Protein AF-A0A1B9PNM2-F1 (afdb_monomer_lite)

Secondary structure (DSSP, 8-state):
-TTHHHHHHHHHHT--TTTTS-HHHHHHHHHHHHHHHHHHHT---STTTSSSHHHHHHHHHHHHHHT-S-HHHHHHHHHHHHHHHHHHHHTTTTSSS-----TTSSS---

Foldseek 3Di:
DPCLVLLLVCQVPPNCFQVPHNSVVRSVLLSVLLVVLCVVVVHDDDLQQQQDPVSLVVSLVVCVVVVPDDPVSSVSSSVSSVSVNVSCVVQVVNDVDDDDDPPPPVPPPD

pLDDT: mean 86.68, std 16.55, range [42.06, 98.25]

Sequence (110 aa):
MEYEEEYKLYLKERSNVGSKDVVASSISSYVSYLRAVEEHLDIQINPSSLSSTSHEHGFVRELTKQNVVSNKTIANYRSAMRQYMNMVGEFGLERGENYYLPLYELNASS

Radius of gyration: 14.49 Å; chains: 1; bounding box: 36×31×31 Å

Structure (mmCIF, N/CA/C/O backbone):
data_AF-A0A1B9PNM2-F1
#
_entry.id   AF-A0A1B9PNM2-F1
#
loop_
_atom_site.group_PDB
_atom_site.id
_atom_site.type_symbol
_atom_site.label_atom_id
_atom_site.label_alt_id
_atom_site.label_comp_id
_atom_site.label_asym_id
_atom_site.label_entity_id
_atom_site.label_seq_id
_atom_site.pdbx_PDB_ins_code
_atom_site.Cartn_x
_atom_site.Cartn_y
_atom_site.Cartn_z
_atom_site.occupancy
_atom_site.B_iso_or_equiv
_atom_site.auth_seq_id
_atom_site.auth_comp_id
_atom_site.auth_asym_id
_atom_site.auth_atom_id
_atom_site.pdbx_PDB_model_num
ATOM 1 N N . MET A 1 1 ? 7.328 -3.702 3.644 1.00 89.50 1 MET A N 1
ATOM 2 C CA . MET A 1 1 ? 6.965 -3.358 2.269 1.00 89.50 1 MET A CA 1
ATOM 3 C C . MET A 1 1 ? 8.203 -3.398 1.405 1.00 89.50 1 MET A C 1
ATOM 5 O O . MET A 1 1 ? 9.154 -2.665 1.657 1.00 89.50 1 MET A O 1
ATOM 9 N N . GLU A 1 2 ? 8.198 -4.304 0.439 1.00 90.06 2 GLU A N 1
ATOM 10 C CA . GLU A 1 2 ? 9.215 -4.406 -0.606 1.00 90.06 2 GLU A CA 1
ATOM 11 C C . GLU A 1 2 ? 9.004 -3.303 -1.656 1.00 90.06 2 GLU A C 1
ATOM 13 O O . GLU A 1 2 ? 7.855 -2.950 -1.938 1.00 90.06 2 GLU A O 1
ATOM 18 N N . TYR A 1 3 ? 10.091 -2.767 -2.221 1.00 92.06 3 TYR A N 1
ATOM 19 C CA . TYR A 1 3 ? 10.088 -1.638 -3.168 1.00 92.06 3 TYR A CA 1
ATOM 20 C C . TYR A 1 3 ? 9.551 -0.309 -2.602 1.00 92.06 3 TYR A C 1
ATOM 22 O O . TYR A 1 3 ? 8.831 0.431 -3.271 1.00 92.06 3 TYR A O 1
ATOM 30 N N . GLU A 1 4 ? 9.850 0.005 -1.334 1.00 94.44 4 GLU A N 1
ATOM 31 C CA . GLU A 1 4 ? 9.362 1.245 -0.712 1.00 94.44 4 GLU A CA 1
ATOM 32 C C . GLU A 1 4 ? 9.903 2.518 -1.374 1.00 94.44 4 GLU A C 1
ATOM 34 O O . GLU A 1 4 ? 9.146 3.473 -1.555 1.00 94.44 4 GLU A O 1
ATOM 39 N N . GLU A 1 5 ? 11.183 2.551 -1.738 1.00 93.62 5 GLU A N 1
ATOM 40 C CA . GLU A 1 5 ? 11.791 3.744 -2.335 1.00 93.62 5 GLU A CA 1
ATOM 41 C C . GLU A 1 5 ? 11.307 3.962 -3.772 1.00 93.62 5 GLU A C 1
ATOM 43 O O . GLU A 1 5 ? 10.955 5.080 -4.150 1.00 93.62 5 GLU A O 1
ATOM 48 N N . GLU A 1 6 ? 11.175 2.887 -4.545 1.00 93.12 6 GLU A N 1
ATOM 49 C CA . GLU A 1 6 ? 10.572 2.894 -5.874 1.00 93.12 6 GLU A CA 1
ATOM 50 C C . GLU A 1 6 ? 9.116 3.352 -5.808 1.00 93.12 6 GLU A C 1
ATOM 52 O O . GLU A 1 6 ? 8.681 4.145 -6.640 1.00 93.12 6 GLU A O 1
ATOM 57 N N . TYR A 1 7 ? 8.378 2.929 -4.780 1.00 95.25 7 TYR A N 1
ATOM 58 C CA . TYR A 1 7 ? 7.005 3.364 -4.571 1.00 95.25 7 TYR A CA 1
ATOM 59 C C . TYR A 1 7 ? 6.909 4.850 -4.213 1.00 95.25 7 TYR A C 1
ATOM 61 O O . TYR A 1 7 ? 6.080 5.567 -4.775 1.00 95.25 7 TYR A O 1
ATOM 69 N N . LYS A 1 8 ? 7.778 5.354 -3.328 1.00 94.12 8 LYS A N 1
ATOM 70 C CA . LYS A 1 8 ? 7.856 6.795 -3.019 1.00 94.12 8 LYS A CA 1
ATOM 71 C C . LYS A 1 8 ? 8.150 7.609 -4.272 1.00 94.12 8 LYS A C 1
ATOM 73 O O . LYS A 1 8 ? 7.512 8.639 -4.502 1.00 94.12 8 LYS A O 1
ATOM 78 N N . LEU A 1 9 ? 9.093 7.141 -5.081 1.00 91.94 9 LEU A N 1
ATOM 79 C CA . LEU A 1 9 ? 9.457 7.795 -6.324 1.00 91.94 9 LEU A CA 1
ATOM 80 C C . LEU A 1 9 ? 8.312 7.753 -7.342 1.00 91.94 9 LEU A C 1
ATOM 82 O O . LEU A 1 9 ? 7.980 8.776 -7.933 1.00 91.94 9 LEU A O 1
ATOM 86 N N . TYR A 1 10 ? 7.662 6.603 -7.500 1.00 93.75 10 TYR A N 1
ATOM 87 C CA . TYR A 1 10 ? 6.488 6.447 -8.350 1.00 93.75 10 TYR A CA 1
ATOM 88 C C . TYR A 1 10 ? 5.381 7.433 -7.965 1.00 93.75 10 TYR A C 1
ATOM 90 O O . TYR A 1 10 ? 4.837 8.140 -8.816 1.00 93.75 10 TYR A O 1
ATOM 98 N N . LEU A 1 11 ? 5.085 7.544 -6.667 1.00 93.19 11 LEU A N 1
ATOM 99 C CA . LEU A 1 11 ? 4.088 8.489 -6.177 1.00 93.19 11 LEU A CA 1
ATOM 100 C C . LEU A 1 11 ? 4.453 9.940 -6.505 1.00 93.19 11 LEU A C 1
ATOM 102 O O . LEU A 1 11 ? 3.564 10.718 -6.845 1.00 93.19 11 LEU A O 1
ATOM 106 N N . LYS A 1 12 ? 5.740 10.289 -6.419 1.00 90.31 12 LYS A N 1
ATOM 107 C CA . LYS A 1 12 ? 6.252 11.635 -6.691 1.00 90.31 12 LYS A CA 1
ATOM 108 C C . LYS A 1 12 ? 6.209 12.007 -8.174 1.00 90.31 12 LYS A C 1
ATOM 110 O O . LYS A 1 12 ? 5.845 13.133 -8.492 1.00 90.31 12 LYS A O 1
ATOM 115 N N . GLU A 1 13 ? 6.601 11.087 -9.051 1.00 87.00 13 GLU A N 1
ATOM 116 C CA . GLU A 1 13 ? 6.885 11.392 -10.462 1.00 87.00 13 GLU A CA 1
ATOM 117 C C . GLU A 1 13 ? 5.766 10.964 -11.424 1.00 87.00 13 GLU A C 1
ATOM 119 O O . GLU A 1 13 ? 5.645 11.507 -12.520 1.00 87.00 13 GLU A O 1
ATOM 124 N N . ARG A 1 14 ? 4.962 9.960 -11.052 1.00 81.81 14 ARG A N 1
ATOM 125 C CA . ARG A 1 14 ? 4.019 9.290 -11.969 1.00 81.81 14 ARG A CA 1
ATOM 126 C C . ARG A 1 14 ? 2.574 9.316 -11.486 1.00 81.81 14 ARG A C 1
ATOM 128 O O . ARG A 1 14 ? 1.655 9.209 -12.295 1.00 81.81 14 ARG A O 1
ATOM 135 N N . SER A 1 15 ? 2.347 9.469 -10.183 1.00 79.12 15 SER A N 1
ATOM 136 C CA . SER A 1 15 ? 0.997 9.501 -9.623 1.00 79.12 15 SER A CA 1
ATOM 137 C C . SER A 1 15 ? 0.447 10.926 -9.498 1.00 79.12 15 SER A C 1
ATOM 139 O O . SER A 1 15 ? 1.180 11.882 -9.276 1.00 79.12 15 SER A O 1
ATOM 141 N N . ASN A 1 16 ? -0.880 11.064 -9.524 1.00 80.00 16 ASN A N 1
ATOM 142 C CA . ASN A 1 16 ? -1.553 12.332 -9.211 1.00 80.00 16 ASN A CA 1
ATOM 143 C C . ASN A 1 16 ? -1.760 12.546 -7.692 1.00 80.00 16 ASN A C 1
ATOM 145 O O . ASN A 1 16 ? -2.583 13.379 -7.285 1.00 80.00 16 ASN A O 1
ATOM 149 N N . VAL A 1 17 ? -1.077 11.766 -6.841 1.00 82.75 17 VAL A N 1
ATOM 150 C CA . VAL A 1 17 ? -1.167 11.868 -5.377 1.00 82.75 17 VAL A CA 1
ATOM 151 C C . VAL A 1 17 ? -0.579 13.200 -4.917 1.00 82.75 17 VAL A C 1
ATOM 153 O O . VAL A 1 17 ? 0.500 13.603 -5.331 1.00 82.75 17 VAL A O 1
ATOM 156 N N . GLY A 1 18 ? -1.313 13.909 -4.058 1.00 75.94 18 GLY A N 1
ATOM 157 C CA . GLY A 1 18 ? -0.905 15.233 -3.589 1.00 75.94 18 GLY A CA 1
ATOM 158 C C . GLY A 1 18 ? -1.188 16.372 -4.572 1.00 75.94 18 GLY A C 1
ATOM 159 O O . GLY A 1 18 ? -0.865 17.507 -4.269 1.00 75.94 18 GLY A O 1
ATOM 160 N N . SER A 1 19 ? -1.865 16.142 -5.703 1.00 76.94 19 SER A N 1
ATOM 161 C CA . SER A 1 19 ? -2.271 17.232 -6.620 1.00 76.94 19 SER A CA 1
ATOM 162 C C . SER A 1 19 ? -3.173 18.302 -5.979 1.00 76.94 19 SER A C 1
ATOM 164 O O . SER A 1 19 ? -3.300 19.404 -6.509 1.00 76.94 19 SER A O 1
ATOM 166 N N . LYS A 1 20 ? -3.807 17.984 -4.843 1.00 80.25 20 LYS A N 1
ATOM 167 C CA . LYS A 1 20 ? -4.674 18.883 -4.063 1.00 80.25 20 LYS A CA 1
ATOM 168 C C . LYS A 1 20 ? -4.154 19.167 -2.647 1.00 80.25 20 LYS A C 1
ATOM 170 O O . LYS A 1 20 ? -4.798 19.920 -1.927 1.00 80.25 20 LYS A O 1
ATOM 175 N N . ASP A 1 21 ? -3.022 18.575 -2.264 1.00 80.69 21 ASP A N 1
ATOM 176 C CA . ASP A 1 21 ? -2.456 18.594 -0.909 1.00 80.69 21 ASP A CA 1
ATOM 177 C C . ASP A 1 21 ? -0.929 18.795 -0.967 1.00 80.69 21 ASP A C 1
ATOM 179 O O . ASP A 1 21 ? -0.337 18.967 -2.028 1.00 80.69 21 ASP A O 1
ATOM 183 N N . VAL A 1 22 ? -0.241 18.766 0.176 1.00 83.62 22 VAL A N 1
ATOM 184 C CA . VAL A 1 22 ? 1.230 18.775 0.187 1.00 83.62 22 VAL A CA 1
ATOM 185 C C . VAL A 1 22 ? 1.756 17.400 -0.235 1.00 83.62 22 VAL A C 1
ATOM 187 O O . VAL A 1 22 ? 1.655 16.442 0.531 1.00 83.62 22 VAL A O 1
ATOM 190 N N . VAL A 1 23 ? 2.386 17.321 -1.414 1.00 81.94 23 VAL A N 1
ATOM 191 C CA . VAL A 1 23 ? 2.923 16.081 -2.019 1.00 81.94 23 VAL A CA 1
ATOM 192 C C . VAL A 1 23 ? 3.735 15.239 -1.030 1.00 81.94 23 VAL A C 1
ATOM 194 O O . VAL A 1 23 ? 3.465 14.051 -0.868 1.00 81.94 23 VAL A O 1
ATOM 197 N N . ALA A 1 24 ? 4.679 15.844 -0.302 1.00 81.69 24 ALA A N 1
ATOM 198 C CA . ALA A 1 24 ? 5.512 15.122 0.665 1.00 81.69 24 ALA A CA 1
ATOM 199 C C . ALA A 1 24 ? 4.694 14.469 1.801 1.00 81.69 24 ALA A C 1
ATOM 201 O O . ALA A 1 24 ? 4.977 13.342 2.217 1.00 81.69 24 ALA A O 1
ATOM 202 N N . SER A 1 25 ? 3.647 15.153 2.273 1.00 84.62 25 SER A N 1
ATOM 203 C CA . SER A 1 25 ? 2.729 14.630 3.292 1.00 84.62 25 SER A CA 1
ATOM 204 C C . SER A 1 25 ? 1.885 13.480 2.739 1.00 84.62 25 SER A C 1
ATOM 206 O O . SER A 1 25 ? 1.710 12.452 3.400 1.00 84.62 25 SER A O 1
ATOM 208 N N . SER A 1 26 ? 1.415 13.605 1.495 1.00 90.19 26 SER A N 1
ATOM 209 C CA . SER A 1 26 ? 0.646 12.555 0.828 1.00 90.19 26 SER A CA 1
ATOM 210 C C . SER A 1 26 ? 1.476 11.291 0.590 1.00 90.19 26 SER A C 1
ATOM 212 O O . SER A 1 26 ? 0.997 10.203 0.898 1.00 90.19 26 SER A O 1
ATOM 214 N N . ILE A 1 27 ? 2.728 11.414 0.132 1.00 93.81 27 ILE A N 1
ATOM 215 C CA . ILE A 1 27 ? 3.638 10.266 -0.044 1.00 93.81 27 ILE A CA 1
ATOM 216 C C . ILE A 1 27 ? 3.853 9.548 1.290 1.00 93.81 27 ILE A C 1
ATOM 218 O O . ILE A 1 27 ? 3.663 8.335 1.381 1.00 93.81 27 ILE A O 1
ATOM 222 N N . SER A 1 28 ? 4.179 10.308 2.341 1.00 94.56 28 SER A N 1
ATOM 223 C CA . SER A 1 28 ? 4.398 9.758 3.684 1.00 94.56 28 SER A CA 1
ATOM 224 C C . SER A 1 28 ? 3.158 9.013 4.184 1.00 94.56 28 SER A C 1
ATOM 226 O O . SER A 1 28 ? 3.259 7.891 4.672 1.00 94.56 28 SER A O 1
ATOM 228 N N . SER A 1 29 ? 1.974 9.594 3.971 1.00 96.31 29 SER A N 1
ATOM 229 C CA . SER A 1 29 ? 0.698 8.977 4.338 1.00 96.31 29 SER A CA 1
ATOM 230 C C . SER A 1 29 ? 0.461 7.660 3.599 1.00 96.31 29 SER A C 1
ATOM 232 O O . SER A 1 29 ? 0.086 6.674 4.224 1.00 96.31 29 SER A O 1
ATOM 234 N N . TYR A 1 30 ? 0.711 7.611 2.289 1.00 97.06 30 TYR A N 1
ATOM 235 C CA . TYR A 1 30 ? 0.511 6.401 1.485 1.00 97.06 30 TYR A CA 1
ATOM 236 C C . TYR A 1 30 ? 1.445 5.265 1.915 1.00 97.06 30 TYR A C 1
ATOM 238 O O . TYR A 1 30 ? 1.005 4.119 1.983 1.00 97.06 30 TYR A O 1
ATOM 246 N N . VAL A 1 31 ? 2.699 5.572 2.262 1.00 97.44 31 VAL A N 1
ATOM 247 C CA . VAL A 1 31 ? 3.629 4.585 2.833 1.00 97.44 31 VAL A CA 1
ATOM 248 C C . VAL A 1 31 ? 3.127 4.100 4.194 1.00 97.44 31 VAL A C 1
ATOM 250 O O . VAL A 1 31 ? 2.996 2.895 4.400 1.00 97.44 31 VAL A O 1
ATOM 253 N N . SER A 1 32 ? 2.771 5.014 5.104 1.00 98.00 32 SER A N 1
ATOM 254 C CA . SER A 1 32 ? 2.239 4.650 6.425 1.00 98.00 32 SER A CA 1
ATOM 255 C C . SER A 1 32 ? 0.974 3.795 6.336 1.00 98.00 32 SER A C 1
ATOM 257 O O . SER A 1 32 ? 0.793 2.886 7.140 1.00 98.00 32 SER A O 1
ATOM 259 N N . TYR A 1 33 ? 0.113 4.038 5.347 1.00 98.12 33 TYR A N 1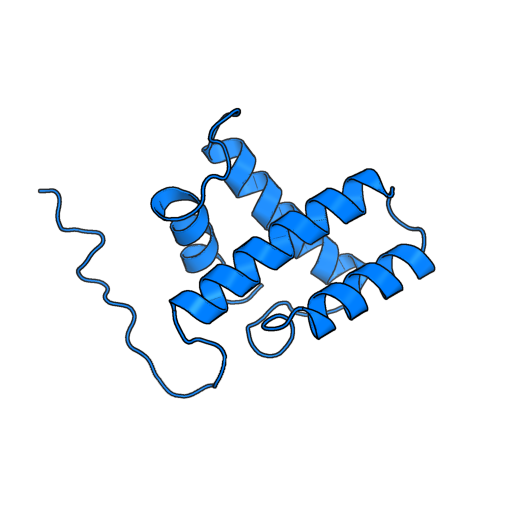
ATOM 260 C CA . TYR A 1 33 ? -1.076 3.224 5.107 1.00 98.12 33 TYR A CA 1
ATOM 261 C C . TYR A 1 33 ? -0.727 1.784 4.737 1.00 98.12 33 TYR A C 1
ATOM 263 O O . TYR A 1 33 ? -1.320 0.869 5.298 1.00 98.12 33 TYR A O 1
ATOM 271 N N . LEU A 1 34 ? 0.245 1.564 3.850 1.00 98.25 34 LEU A N 1
ATOM 272 C CA . LEU A 1 34 ? 0.666 0.208 3.488 1.00 98.25 34 LEU A CA 1
ATOM 273 C C . LEU A 1 34 ? 1.354 -0.507 4.655 1.00 98.25 34 LEU A C 1
ATOM 275 O O . LEU A 1 34 ? 1.072 -1.676 4.891 1.00 98.25 34 LEU A O 1
ATOM 279 N N . ARG A 1 35 ? 2.167 0.203 5.448 1.00 98.12 35 ARG A N 1
ATOM 280 C CA . ARG A 1 35 ? 2.755 -0.351 6.680 1.00 98.12 35 ARG A CA 1
ATOM 281 C C . ARG A 1 35 ? 1.695 -0.756 7.706 1.00 98.12 35 ARG A C 1
ATOM 283 O O . ARG A 1 35 ? 1.803 -1.822 8.295 1.00 98.12 35 ARG A O 1
ATOM 290 N N . ALA A 1 36 ? 0.643 0.042 7.869 1.00 98.00 36 ALA A N 1
ATOM 291 C CA . ALA A 1 36 ? -0.465 -0.312 8.753 1.00 98.00 36 ALA A CA 1
ATOM 292 C C . ALA A 1 36 ? -1.258 -1.529 8.241 1.00 98.00 36 ALA A C 1
ATOM 294 O O . ALA A 1 36 ? -1.724 -2.336 9.036 1.00 98.00 36 ALA A O 1
ATOM 295 N N . VAL A 1 37 ? -1.398 -1.697 6.919 1.00 98.00 37 VAL A N 1
ATOM 296 C CA . VA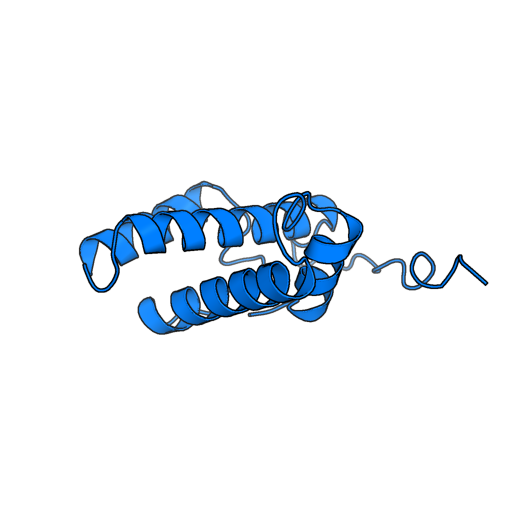L A 1 37 ? -1.992 -2.916 6.341 1.00 98.00 37 VAL A CA 1
ATOM 297 C C . VAL A 1 37 ? -1.129 -4.146 6.642 1.00 98.00 37 VAL A C 1
ATOM 299 O O . VAL A 1 37 ? -1.687 -5.166 7.039 1.00 98.00 37 VAL A O 1
ATOM 302 N N . GLU A 1 38 ? 0.201 -4.049 6.494 1.00 97.94 38 GLU A N 1
ATOM 303 C CA . GLU A 1 38 ? 1.140 -5.115 6.892 1.00 97.94 38 GLU A CA 1
ATOM 304 C C . GLU A 1 38 ? 0.949 -5.504 8.364 1.00 97.94 38 GLU A C 1
ATOM 306 O O . GLU A 1 38 ? 0.808 -6.684 8.672 1.00 97.94 38 GLU A O 1
ATOM 311 N N . GLU A 1 39 ? 0.870 -4.513 9.257 1.00 97.81 39 GLU A N 1
ATOM 312 C CA . GLU A 1 39 ? 0.704 -4.717 10.700 1.00 97.81 39 GLU A CA 1
ATOM 313 C C . GLU A 1 39 ? -0.653 -5.338 11.066 1.00 97.81 39 GLU A C 1
ATOM 315 O O . GLU A 1 39 ? -0.708 -6.310 11.813 1.00 97.81 39 GLU A O 1
ATOM 320 N N . HIS A 1 40 ? -1.761 -4.813 10.532 1.00 97.50 40 HIS A N 1
ATOM 321 C CA . HIS A 1 40 ? -3.101 -5.312 10.860 1.00 97.50 40 HIS A CA 1
ATOM 322 C C . HIS A 1 40 ? -3.357 -6.740 10.369 1.00 97.50 40 HIS A C 1
ATOM 324 O O . HIS A 1 40 ? -4.137 -7.474 10.978 1.00 97.50 40 HIS A O 1
ATOM 330 N N . LEU A 1 41 ? -2.754 -7.125 9.245 1.00 96.56 41 LEU A N 1
ATOM 331 C CA . LEU A 1 41 ? -2.988 -8.430 8.628 1.00 96.56 41 LEU A CA 1
ATOM 332 C C . LEU A 1 41 ? -1.872 -9.443 8.900 1.00 96.56 41 LEU A C 1
ATOM 334 O O . LEU A 1 41 ? -2.033 -10.594 8.506 1.00 96.56 41 LEU A O 1
ATOM 338 N N . ASP A 1 42 ? -0.788 -9.029 9.562 1.00 97.00 42 ASP A N 1
ATOM 339 C CA . ASP A 1 42 ? 0.426 -9.830 9.761 1.00 97.00 42 ASP A CA 1
ATOM 340 C C . ASP A 1 42 ? 0.963 -10.394 8.431 1.00 97.00 42 ASP A C 1
ATOM 342 O O . ASP A 1 42 ? 1.173 -11.594 8.248 1.00 97.00 42 ASP A O 1
ATOM 346 N N . ILE A 1 43 ? 1.122 -9.502 7.446 1.00 95.88 43 ILE A N 1
ATOM 347 C CA . ILE A 1 43 ? 1.607 -9.832 6.099 1.00 95.88 43 ILE A CA 1
ATOM 348 C C . ILE A 1 43 ? 2.773 -8.940 5.690 1.00 95.88 43 ILE A C 1
ATOM 350 O O . ILE A 1 43 ? 2.972 -7.850 6.218 1.00 95.88 43 ILE A O 1
ATOM 354 N N . GLN A 1 44 ? 3.478 -9.358 4.640 1.00 96.88 44 GLN A N 1
ATOM 355 C CA . GLN A 1 44 ? 4.391 -8.495 3.901 1.00 96.88 44 GLN A CA 1
ATOM 356 C C . GLN A 1 44 ? 3.775 -8.101 2.557 1.00 96.88 44 GLN A C 1
ATOM 358 O O . GLN A 1 44 ? 3.359 -8.958 1.772 1.00 96.88 44 GLN A O 1
ATOM 363 N N . ILE A 1 45 ? 3.756 -6.803 2.265 1.00 96.44 45 ILE A N 1
ATOM 364 C CA . ILE A 1 45 ? 3.392 -6.268 0.955 1.00 96.44 45 ILE A CA 1
ATOM 365 C C . ILE A 1 45 ? 4.611 -6.345 0.036 1.00 96.44 45 ILE A C 1
ATOM 367 O O . ILE A 1 45 ? 5.667 -5.768 0.318 1.00 96.44 45 ILE A O 1
ATOM 371 N N . ASN A 1 46 ? 4.433 -7.075 -1.060 1.00 95.19 46 ASN A N 1
ATOM 372 C CA . ASN A 1 46 ? 5.370 -7.254 -2.161 1.00 95.19 46 ASN A CA 1
ATOM 373 C C . ASN A 1 46 ? 4.581 -7.568 -3.455 1.00 95.19 46 ASN A C 1
ATOM 375 O O . ASN A 1 46 ? 3.360 -7.766 -3.390 1.00 95.19 46 ASN A O 1
ATOM 379 N N . PRO A 1 47 ? 5.222 -7.651 -4.635 1.00 93.56 47 PRO A N 1
ATOM 380 C CA . PRO A 1 47 ? 4.508 -7.928 -5.884 1.00 93.56 47 PRO A CA 1
ATOM 381 C C . PRO A 1 47 ? 3.738 -9.258 -5.888 1.00 93.56 47 PRO A C 1
ATOM 383 O O . PRO A 1 47 ? 2.693 -9.367 -6.531 1.00 93.56 47 PRO A O 1
ATOM 386 N N . SER A 1 48 ? 4.195 -10.266 -5.139 1.00 92.25 48 SER A N 1
ATOM 387 C CA . SER A 1 48 ? 3.488 -11.549 -5.044 1.00 92.25 48 SER A CA 1
ATOM 388 C C . SER A 1 48 ? 2.211 -11.460 -4.200 1.00 92.25 48 SER A C 1
ATOM 390 O O . SER A 1 48 ? 1.216 -12.104 -4.526 1.00 92.25 48 SER A O 1
ATOM 392 N N . SER A 1 49 ? 2.200 -10.621 -3.159 1.00 94.25 49 SER A N 1
ATOM 393 C CA . SER A 1 49 ? 1.058 -10.459 -2.258 1.00 94.25 49 SER A CA 1
ATOM 394 C C . SER A 1 49 ? 0.098 -9.346 -2.681 1.00 94.25 49 SER A C 1
ATOM 396 O O . SER A 1 49 ? -1.067 -9.388 -2.297 1.00 94.25 49 SER A O 1
ATOM 398 N N . LEU A 1 50 ? 0.527 -8.379 -3.505 1.00 95.50 50 LEU A N 1
ATOM 399 C CA . LEU A 1 50 ? -0.289 -7.227 -3.914 1.00 95.50 50 LEU A CA 1
ATOM 400 C C . LEU A 1 50 ? 0.010 -6.735 -5.346 1.00 95.50 50 LEU A C 1
ATOM 402 O O . LEU A 1 50 ? 0.430 -5.604 -5.565 1.00 95.50 50 LEU A O 1
ATOM 406 N N . SER A 1 51 ? -0.259 -7.578 -6.340 1.00 92.50 51 SER A N 1
ATOM 407 C CA . SER A 1 51 ? -0.213 -7.226 -7.773 1.00 92.50 51 SER A CA 1
ATOM 408 C C . SER A 1 51 ? -1.588 -7.142 -8.440 1.00 92.50 51 SER A C 1
ATOM 410 O O . SER A 1 51 ? -1.704 -6.628 -9.547 1.00 92.50 51 SER A O 1
ATOM 412 N N . SER A 1 52 ? -2.655 -7.629 -7.797 1.00 93.31 52 SER A N 1
ATOM 413 C CA . SER A 1 52 ? -3.968 -7.774 -8.437 1.00 93.31 52 SER A CA 1
ATOM 414 C C . SER A 1 52 ? -5.117 -7.203 -7.609 1.00 93.31 52 SER A C 1
ATOM 416 O O . SER A 1 52 ? -5.067 -7.121 -6.380 1.00 93.31 52 SER A O 1
ATOM 418 N N . THR A 1 53 ? -6.213 -6.860 -8.289 1.00 94.94 53 THR A N 1
ATOM 419 C CA . THR A 1 53 ? -7.447 -6.388 -7.638 1.00 94.94 53 THR A CA 1
ATOM 420 C C . THR A 1 53 ? -8.065 -7.452 -6.734 1.00 94.94 53 THR A C 1
ATOM 422 O O . THR A 1 53 ? -8.731 -7.119 -5.756 1.00 94.94 53 THR A O 1
ATOM 425 N N . SER A 1 54 ? -7.817 -8.735 -7.013 1.00 96.19 54 SER A N 1
ATOM 426 C CA . SER A 1 54 ? -8.235 -9.834 -6.142 1.00 96.19 54 SER A CA 1
ATOM 427 C C . SER A 1 54 ? -7.514 -9.790 -4.792 1.00 96.19 54 SER A C 1
ATOM 429 O O . SER A 1 54 ? -8.156 -9.982 -3.760 1.00 96.19 54 SER A O 1
ATOM 431 N N . HIS A 1 55 ? -6.210 -9.489 -4.779 1.00 95.56 55 HIS A N 1
ATOM 432 C CA . HIS A 1 55 ? -5.449 -9.322 -3.537 1.00 95.56 55 HIS A CA 1
ATOM 433 C C . HIS A 1 55 ? -5.956 -8.118 -2.734 1.00 95.56 55 HIS A C 1
ATOM 435 O O . HIS A 1 55 ? -6.269 -8.260 -1.553 1.00 95.56 55 HIS A O 1
ATOM 441 N N . GLU A 1 56 ? -6.154 -6.970 -3.398 1.00 97.56 56 GLU A N 1
ATOM 442 C CA . GLU A 1 56 ? -6.742 -5.765 -2.787 1.00 97.56 56 GLU A CA 1
ATOM 443 C C . GLU A 1 56 ? -8.086 -6.074 -2.110 1.00 97.56 56 GLU A C 1
ATOM 445 O O . GLU A 1 56 ? -8.289 -5.749 -0.939 1.00 97.56 56 GLU A O 1
ATOM 450 N N . HIS A 1 57 ? -8.991 -6.763 -2.811 1.00 98.06 57 HIS A N 1
ATOM 451 C CA . HIS A 1 57 ? -10.283 -7.160 -2.251 1.00 98.06 57 HIS A CA 1
ATOM 452 C C . HIS A 1 57 ? -10.153 -8.130 -1.071 1.00 98.06 57 HIS A C 1
ATOM 454 O O . HIS A 1 57 ? -10.954 -8.052 -0.136 1.00 98.06 57 HIS A O 1
ATOM 460 N N . GLY A 1 58 ? -9.176 -9.040 -1.104 1.00 98.00 58 GLY A N 1
ATOM 461 C CA . GLY A 1 58 ? -8.868 -9.939 0.007 1.00 98.00 58 GLY A CA 1
ATOM 462 C C . GLY A 1 58 ? -8.473 -9.168 1.266 1.00 98.00 58 GLY A C 1
ATOM 463 O O . GLY A 1 58 ? -9.079 -9.366 2.319 1.00 98.00 58 GLY A O 1
ATOM 464 N N . PHE A 1 59 ? -7.539 -8.222 1.139 1.00 97.69 59 PHE A N 1
ATOM 465 C CA . PHE A 1 59 ? -7.071 -7.405 2.263 1.00 97.69 59 PHE A CA 1
ATOM 466 C C . PHE A 1 59 ? -8.176 -6.501 2.811 1.00 97.69 59 PHE A C 1
ATOM 468 O O . PHE A 1 59 ? -8.409 -6.478 4.017 1.00 97.69 59 PHE A O 1
ATOM 475 N N . VAL A 1 60 ? -8.928 -5.816 1.940 1.00 97.75 60 VAL A N 1
ATOM 476 C CA . VAL A 1 60 ? -10.066 -4.975 2.355 1.00 97.75 60 VAL A CA 1
ATOM 477 C C . VAL A 1 60 ? -11.112 -5.791 3.114 1.00 97.75 60 VAL A C 1
ATOM 479 O O . VAL A 1 60 ? -11.644 -5.325 4.124 1.00 97.75 60 VAL A O 1
ATOM 482 N N . ARG A 1 61 ? -11.412 -7.011 2.653 1.00 97.94 61 ARG A N 1
ATOM 483 C CA . ARG A 1 61 ? -12.371 -7.897 3.320 1.00 97.94 61 ARG A CA 1
ATOM 484 C C . ARG A 1 61 ? -11.894 -8.282 4.717 1.00 97.94 61 ARG A C 1
ATOM 486 O O . ARG A 1 61 ? -12.694 -8.201 5.646 1.00 97.94 61 ARG A O 1
ATOM 493 N N . GLU A 1 62 ? -10.631 -8.674 4.870 1.00 97.50 62 GLU A N 1
ATOM 494 C CA . GLU A 1 62 ? -10.111 -9.092 6.175 1.00 97.50 62 GLU A CA 1
ATOM 495 C C . GLU A 1 62 ? -10.025 -7.912 7.153 1.00 97.50 62 GLU A C 1
ATOM 497 O O . GLU A 1 62 ? -10.513 -8.022 8.274 1.00 97.50 62 GLU A O 1
ATOM 502 N N . LEU A 1 63 ? -9.555 -6.741 6.705 1.00 96.88 63 LEU A N 1
ATOM 503 C CA . LEU A 1 63 ? -9.556 -5.508 7.508 1.00 96.88 63 LEU A CA 1
ATOM 504 C C . LEU A 1 63 ? -10.964 -5.130 7.989 1.00 96.88 63 LEU A C 1
ATOM 506 O O . LEU A 1 63 ? -11.163 -4.766 9.148 1.00 96.88 63 LEU A O 1
ATOM 510 N N . THR A 1 64 ? -11.957 -5.249 7.102 1.00 96.44 64 THR A N 1
ATOM 511 C CA . THR A 1 64 ? -13.366 -4.982 7.433 1.00 96.44 64 THR A CA 1
ATOM 512 C C . THR A 1 64 ? -13.889 -5.981 8.463 1.00 96.44 64 THR A C 1
ATOM 514 O O . THR A 1 64 ? -14.578 -5.600 9.405 1.00 96.44 64 THR A O 1
ATO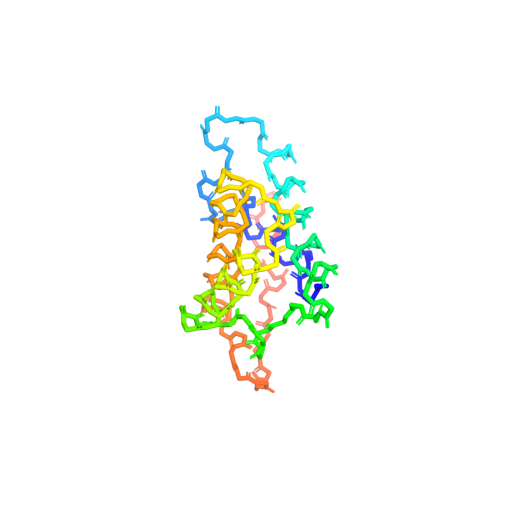M 517 N N . LYS A 1 65 ? -13.555 -7.266 8.301 1.00 96.94 65 LYS A N 1
ATOM 518 C CA . LYS A 1 65 ? -13.984 -8.351 9.191 1.00 96.94 65 LYS A CA 1
ATOM 519 C C . LYS A 1 65 ? -13.378 -8.227 10.589 1.00 96.94 65 LYS A C 1
ATOM 521 O O . LYS A 1 65 ? -14.073 -8.495 11.564 1.00 96.94 65 LYS A O 1
ATOM 526 N N . GLN A 1 66 ? -12.115 -7.814 10.689 1.00 94.69 66 GLN A N 1
ATOM 527 C CA . GLN A 1 66 ? -11.463 -7.543 11.971 1.00 94.69 66 GLN A CA 1
ATOM 528 C C . GLN A 1 66 ? -12.044 -6.303 12.670 1.00 94.69 66 GLN A C 1
ATOM 530 O O . GLN A 1 66 ? -11.977 -6.208 13.892 1.00 94.69 66 GLN A O 1
ATOM 535 N N . ASN A 1 67 ? -12.631 -5.367 11.910 1.00 93.81 67 ASN A N 1
ATOM 536 C CA . ASN A 1 67 ? -13.259 -4.142 12.417 1.00 93.81 67 ASN A CA 1
ATOM 537 C C . ASN A 1 67 ? -12.327 -3.298 13.317 1.00 93.81 67 ASN A C 1
ATOM 539 O O . ASN A 1 67 ? -12.763 -2.645 14.264 1.00 93.81 67 ASN A O 1
ATOM 543 N N . VAL A 1 68 ? -11.026 -3.321 13.017 1.00 89.56 68 VAL A N 1
ATOM 544 C CA . VAL A 1 68 ? -9.975 -2.609 13.771 1.00 89.56 68 VAL A CA 1
ATOM 545 C C . VAL A 1 68 ? -9.769 -1.169 13.299 1.00 89.56 68 VAL A C 1
ATOM 547 O O . VAL A 1 68 ? -9.141 -0.368 13.985 1.00 89.56 68 VAL A O 1
ATOM 550 N N . VAL A 1 69 ? -10.316 -0.817 12.133 1.00 94.94 69 VAL A N 1
ATOM 551 C CA . VAL A 1 69 ? -10.185 0.507 11.518 1.00 94.94 69 VAL A CA 1
ATOM 552 C C . VAL A 1 69 ? -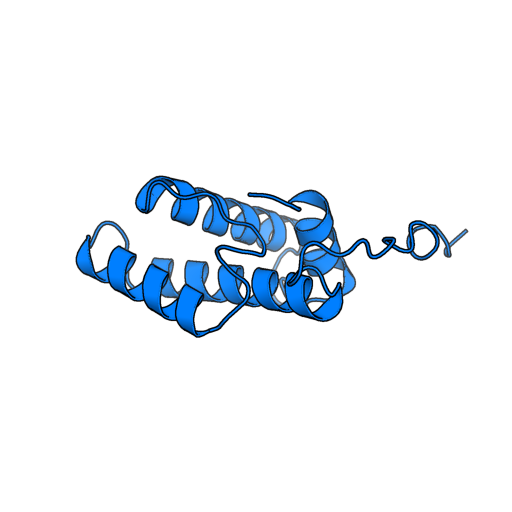11.501 0.963 10.893 1.00 94.94 69 VAL A C 1
ATOM 554 O O . VAL A 1 69 ? -12.350 0.162 10.510 1.00 94.94 69 VAL A O 1
ATOM 557 N N . SER A 1 70 ? -11.673 2.279 10.762 1.00 96.81 70 SER A N 1
ATOM 558 C CA . SER A 1 70 ? -12.876 2.859 10.160 1.00 96.81 70 SER A CA 1
ATOM 559 C C . SER A 1 70 ? -12.965 2.598 8.650 1.00 96.81 70 SER A C 1
ATOM 561 O O . SER A 1 70 ? -11.946 2.524 7.964 1.00 96.81 70 SER A O 1
ATOM 563 N N . ASN A 1 71 ? -14.179 2.615 8.088 1.00 95.38 71 ASN A N 1
ATOM 564 C CA . ASN A 1 71 ? -14.388 2.548 6.632 1.00 95.38 71 ASN A CA 1
ATOM 565 C C . ASN A 1 71 ? -13.628 3.642 5.864 1.00 95.38 71 ASN A C 1
ATOM 567 O O . ASN A 1 71 ? -13.154 3.414 4.751 1.00 95.38 71 ASN A O 1
ATOM 571 N N . LYS A 1 72 ? -13.480 4.831 6.463 1.00 97.00 72 LYS A N 1
ATOM 572 C CA . LYS A 1 72 ? -12.684 5.921 5.886 1.00 97.00 72 LYS A CA 1
ATOM 573 C C . LYS A 1 72 ? -11.206 5.535 5.801 1.00 97.00 72 LYS A C 1
ATOM 575 O O . LYS A 1 72 ? -10.575 5.747 4.771 1.00 97.00 72 LYS A O 1
ATOM 580 N N . THR A 1 73 ? -10.670 4.934 6.859 1.00 97.50 73 THR A N 1
ATOM 581 C CA . THR A 1 73 ? -9.296 4.420 6.886 1.00 97.50 73 THR A CA 1
ATOM 582 C C . THR A 1 73 ? -9.103 3.310 5.852 1.00 97.50 73 THR A C 1
ATOM 584 O O . THR A 1 73 ? -8.133 3.343 5.103 1.00 97.50 73 THR A O 1
ATOM 587 N N . ILE A 1 74 ? -10.066 2.393 5.720 1.00 97.88 74 ILE A N 1
ATOM 588 C CA . ILE A 1 74 ? -10.036 1.332 4.700 1.00 97.88 74 ILE A CA 1
ATOM 589 C C . ILE A 1 74 ? -10.004 1.926 3.284 1.00 97.88 74 ILE A C 1
ATOM 591 O O . ILE A 1 74 ? -9.252 1.451 2.436 1.00 97.88 74 ILE A O 1
ATOM 595 N N . ALA A 1 75 ? -10.762 2.993 3.013 1.00 97.62 75 ALA A N 1
ATOM 596 C CA . ALA A 1 75 ? -10.719 3.678 1.718 1.00 97.62 75 ALA A CA 1
ATOM 597 C C . ALA A 1 75 ? -9.341 4.308 1.422 1.00 97.62 75 ALA A C 1
ATOM 599 O O . ALA A 1 75 ? -8.867 4.256 0.282 1.00 97.62 75 ALA A O 1
ATOM 600 N N . ASN A 1 76 ? -8.672 4.849 2.444 1.00 97.19 76 ASN A N 1
ATOM 601 C CA . ASN A 1 76 ? -7.301 5.348 2.324 1.00 97.19 76 ASN A CA 1
ATOM 602 C C . ASN A 1 76 ? -6.314 4.209 2.036 1.00 97.19 76 ASN A C 1
ATOM 604 O O . ASN A 1 76 ? -5.520 4.313 1.101 1.00 97.19 76 ASN A O 1
ATOM 608 N N . TYR A 1 77 ? -6.413 3.097 2.770 1.00 97.94 77 TYR A N 1
ATOM 609 C CA . TYR A 1 77 ? -5.590 1.906 2.541 1.00 97.94 77 TYR A CA 1
ATOM 610 C C . TYR A 1 77 ? -5.774 1.375 1.123 1.00 97.94 77 TYR A C 1
ATOM 612 O O . TYR A 1 77 ? -4.801 1.133 0.418 1.00 97.94 77 TYR A O 1
ATOM 620 N N . ARG A 1 78 ? -7.024 1.283 0.659 1.00 97.88 78 ARG A N 1
ATOM 621 C CA . ARG A 1 78 ? -7.358 0.877 -0.708 1.00 97.88 78 ARG A CA 1
ATOM 622 C C . ARG A 1 78 ? -6.698 1.765 -1.758 1.00 97.88 78 ARG A C 1
ATOM 624 O O . ARG A 1 78 ? -6.195 1.263 -2.759 1.00 97.88 78 ARG A O 1
ATOM 631 N N . SER A 1 79 ? -6.695 3.075 -1.535 1.00 96.69 79 SER A N 1
ATOM 632 C CA . SER A 1 79 ? -6.066 4.026 -2.455 1.00 96.69 79 SER A CA 1
ATOM 633 C C . SER A 1 79 ? -4.553 3.823 -2.516 1.00 96.69 79 SER A C 1
ATOM 635 O O . SER A 1 79 ? -3.997 3.781 -3.611 1.00 96.69 79 SER A O 1
ATOM 637 N N . ALA A 1 80 ? -3.907 3.608 -1.368 1.00 97.50 80 ALA A N 1
ATOM 638 C CA . ALA A 1 80 ? -2.483 3.296 -1.317 1.00 97.50 80 ALA A CA 1
ATOM 639 C C . ALA A 1 80 ? -2.156 1.953 -1.991 1.00 97.50 80 ALA A C 1
ATOM 641 O O . ALA A 1 80 ? -1.252 1.887 -2.816 1.00 97.50 80 ALA A O 1
ATOM 642 N N . MET A 1 81 ? -2.938 0.901 -1.726 1.00 98.06 81 MET A N 1
ATOM 643 C CA . MET A 1 81 ? -2.734 -0.418 -2.341 1.00 98.06 81 MET A CA 1
ATOM 644 C C . MET A 1 81 ? -2.807 -0.355 -3.867 1.00 98.06 81 MET A C 1
ATOM 646 O O . MET A 1 81 ? -1.995 -0.961 -4.557 1.00 98.06 81 MET A O 1
ATOM 650 N N . ARG A 1 82 ? -3.742 0.430 -4.406 1.00 97.38 82 ARG A N 1
ATOM 651 C CA . ARG A 1 82 ? -3.886 0.611 -5.854 1.00 97.38 82 ARG A CA 1
ATOM 652 C C . ARG A 1 82 ? -2.712 1.346 -6.482 1.00 97.38 82 ARG A C 1
ATOM 654 O O . ARG A 1 82 ? -2.292 0.963 -7.564 1.00 97.38 82 ARG A O 1
ATOM 661 N N . GLN A 1 83 ? -2.172 2.371 -5.822 1.00 96.88 83 GLN A N 1
ATOM 662 C CA . GLN A 1 83 ? -0.965 3.028 -6.330 1.00 96.88 83 GLN A CA 1
ATOM 663 C C . GLN A 1 83 ? 0.227 2.065 -6.330 1.00 96.88 83 GLN A C 1
ATOM 665 O O . GLN A 1 83 ? 0.996 2.063 -7.285 1.00 96.88 83 GLN A O 1
ATOM 670 N N . TYR A 1 84 ? 0.352 1.210 -5.309 1.00 96.75 84 TYR A N 1
ATOM 671 C CA . TYR A 1 84 ? 1.395 0.183 -5.281 1.00 96.75 84 TYR A CA 1
ATOM 672 C C . TYR A 1 84 ? 1.231 -0.822 -6.426 1.00 96.75 84 TYR A C 1
ATOM 674 O O . TYR A 1 84 ? 2.182 -1.095 -7.147 1.00 96.75 84 TYR A O 1
ATOM 682 N N . MET A 1 85 ? 0.013 -1.319 -6.653 1.00 95.88 85 MET A N 1
ATOM 683 C CA . MET A 1 85 ? -0.277 -2.215 -7.777 1.00 95.88 85 MET A CA 1
ATOM 684 C C . MET A 1 85 ? 0.020 -1.567 -9.134 1.00 95.88 85 MET A C 1
ATOM 686 O O . MET A 1 85 ? 0.548 -2.232 -10.020 1.00 95.88 85 MET A O 1
ATOM 690 N N . ASN A 1 86 ? -0.295 -0.279 -9.300 1.00 94.44 86 ASN A N 1
ATOM 691 C CA . ASN A 1 86 ? 0.019 0.440 -10.531 1.00 94.44 86 ASN A CA 1
ATOM 692 C C . ASN A 1 86 ? 1.532 0.522 -10.753 1.00 94.44 86 ASN A C 1
ATOM 694 O O . ASN A 1 86 ? 1.981 0.257 -11.861 1.00 94.44 86 ASN A O 1
ATOM 698 N N . MET A 1 87 ? 2.313 0.821 -9.708 1.00 94.69 87 MET A N 1
ATOM 699 C CA . MET A 1 87 ? 3.776 0.774 -9.775 1.00 94.69 87 MET A CA 1
ATOM 700 C C . MET A 1 87 ? 4.266 -0.627 -10.163 1.00 94.69 87 MET A C 1
ATOM 702 O O . MET A 1 87 ? 5.089 -0.757 -11.064 1.00 94.69 87 MET A O 1
ATOM 706 N N . VAL A 1 88 ? 3.747 -1.676 -9.514 1.00 93.19 88 VAL A N 1
ATOM 707 C CA . VAL A 1 88 ? 4.103 -3.073 -9.813 1.00 93.19 88 VAL A CA 1
ATOM 708 C C . VAL A 1 88 ? 3.845 -3.411 -11.282 1.00 93.19 88 VAL A C 1
ATOM 710 O O . VAL A 1 88 ? 4.723 -3.988 -11.920 1.00 93.19 88 VAL A O 1
ATOM 713 N N . GLY A 1 89 ? 2.689 -3.025 -11.826 1.00 91.56 89 GLY A N 1
ATOM 714 C CA . GLY A 1 89 ? 2.348 -3.264 -13.230 1.00 91.56 89 GLY A CA 1
ATOM 715 C C . GLY A 1 89 ? 3.154 -2.409 -14.211 1.00 91.56 89 GLY A C 1
ATOM 716 O O . GLY A 1 89 ? 3.633 -2.915 -15.221 1.00 91.56 89 GLY A O 1
ATOM 717 N N . GLU A 1 90 ? 3.362 -1.124 -13.914 1.00 90.38 90 GLU A N 1
ATOM 718 C CA . GLU A 1 90 ? 4.123 -0.210 -14.778 1.00 90.38 90 GLU A CA 1
ATOM 719 C C . GLU A 1 90 ? 5.606 -0.595 -14.855 1.00 90.38 90 GLU A C 1
ATOM 721 O O . GLU A 1 90 ? 6.220 -0.476 -15.913 1.00 90.38 90 GLU A O 1
ATOM 726 N N . PHE A 1 91 ? 6.175 -1.099 -13.757 1.00 89.12 91 PHE A N 1
ATOM 727 C CA . PHE A 1 91 ? 7.571 -1.547 -13.696 1.00 89.12 91 PHE A CA 1
ATOM 728 C C . PHE A 1 91 ? 7.741 -3.041 -14.015 1.00 89.12 91 PHE A C 1
ATOM 730 O O . PHE A 1 91 ? 8.866 -3.535 -14.025 1.00 89.12 91 PHE A O 1
ATOM 737 N N . GLY A 1 92 ? 6.651 -3.770 -14.281 1.00 89.19 92 GLY A N 1
ATOM 738 C CA . GLY A 1 92 ? 6.694 -5.190 -14.638 1.00 89.19 92 GLY A CA 1
ATOM 739 C C . GLY A 1 92 ? 7.192 -6.115 -13.519 1.00 89.19 92 GLY A C 1
ATOM 740 O O . GLY A 1 92 ? 7.770 -7.158 -13.805 1.00 89.19 92 GLY A O 1
ATOM 741 N N . LEU A 1 93 ? 6.966 -5.766 -12.247 1.00 86.50 93 LEU A N 1
ATOM 742 C CA . LEU A 1 93 ? 7.495 -6.488 -11.073 1.00 86.50 93 LEU A CA 1
ATOM 743 C C . LEU A 1 93 ? 6.705 -7.764 -10.711 1.00 86.50 93 LEU A C 1
ATOM 745 O O . LEU A 1 93 ? 6.990 -8.430 -9.719 1.00 86.50 93 LEU A O 1
ATOM 749 N N . GLU A 1 94 ? 5.671 -8.100 -11.479 1.00 74.38 94 GLU A N 1
ATOM 750 C CA . GLU A 1 94 ? 4.648 -9.107 -11.143 1.00 74.38 94 GLU A CA 1
ATOM 751 C C . GLU A 1 94 ? 5.141 -10.560 -11.228 1.00 74.38 94 GLU A C 1
ATOM 753 O O . GLU A 1 94 ? 4.507 -11.484 -10.717 1.00 74.38 94 GLU A O 1
ATOM 758 N N . ARG A 1 95 ? 6.266 -10.778 -11.906 1.00 60.62 95 ARG A N 1
ATOM 759 C CA . ARG A 1 95 ? 6.911 -12.077 -12.086 1.00 60.62 95 ARG A CA 1
ATOM 760 C C . ARG A 1 95 ? 8.370 -11.844 -11.749 1.00 60.62 95 ARG A C 1
ATOM 762 O O . ARG A 1 95 ? 8.937 -10.899 -12.276 1.00 60.62 95 ARG A O 1
ATOM 769 N N . GLY A 1 96 ? 8.976 -12.657 -10.888 1.00 54.66 96 GLY A N 1
ATOM 770 C CA . GLY A 1 96 ? 10.372 -12.512 -10.443 1.00 54.66 96 GLY A CA 1
ATOM 771 C C . GLY A 1 96 ? 11.440 -12.690 -11.536 1.00 54.66 96 GLY A C 1
ATOM 772 O O . GLY A 1 96 ? 12.515 -13.216 -11.261 1.00 54.66 96 GLY A O 1
ATOM 773 N N . GLU A 1 97 ? 11.156 -12.297 -12.774 1.00 47.25 97 GLU A N 1
ATOM 774 C CA . GLU A 1 97 ? 12.091 -12.243 -13.881 1.00 47.25 97 GLU A CA 1
ATOM 775 C C . GLU A 1 97 ? 12.661 -10.825 -13.967 1.00 47.25 97 GLU A C 1
ATOM 777 O O . GLU A 1 97 ? 11.945 -9.855 -14.197 1.00 47.25 97 GLU A O 1
ATOM 782 N N . ASN A 1 98 ? 13.970 -10.733 -13.722 1.00 48.41 98 ASN A N 1
ATOM 783 C CA . ASN A 1 98 ? 14.806 -9.537 -13.811 1.00 48.41 98 ASN A CA 1
ATOM 784 C C . ASN A 1 98 ? 14.341 -8.537 -14.882 1.00 48.41 98 ASN A C 1
ATOM 786 O O . ASN A 1 98 ? 14.596 -8.747 -16.068 1.00 48.41 98 ASN A O 1
ATOM 790 N N . TYR A 1 99 ? 13.806 -7.396 -14.454 1.00 52.53 99 TYR A N 1
ATOM 791 C CA . TYR A 1 99 ? 13.824 -6.187 -15.266 1.00 52.53 99 TYR A CA 1
ATOM 792 C C . TYR A 1 99 ? 14.619 -5.096 -14.555 1.00 52.53 99 TYR A C 1
ATOM 794 O O . TYR A 1 99 ? 14.346 -4.702 -13.424 1.00 52.53 99 TYR A O 1
ATOM 802 N N . TYR A 1 100 ? 15.666 -4.664 -15.255 1.00 48.75 100 TYR A N 1
ATOM 803 C CA . TYR A 1 100 ? 16.493 -3.506 -14.954 1.00 48.75 100 TYR A CA 1
ATOM 804 C C . TYR A 1 100 ? 15.586 -2.293 -14.718 1.00 48.75 100 TYR A C 1
ATOM 806 O O . TYR A 1 100 ? 14.894 -1.863 -15.639 1.00 48.75 100 TYR A O 1
ATOM 814 N N . LEU A 1 101 ? 15.634 -1.698 -13.525 1.00 49.53 101 LEU A N 1
ATOM 815 C CA . LEU A 1 101 ? 15.246 -0.300 -13.370 1.00 49.53 101 LEU A CA 1
ATOM 816 C C . LEU A 1 101 ? 16.173 0.532 -14.275 1.00 49.53 101 LEU A C 1
ATOM 818 O O . LEU A 1 101 ? 17.398 0.428 -14.131 1.00 49.53 101 LEU A O 1
ATOM 822 N N . PRO A 1 102 ? 15.655 1.371 -15.189 1.00 47.41 102 PRO A N 1
ATOM 823 C CA . PRO A 1 102 ? 16.442 2.408 -15.834 1.00 47.41 102 PRO A CA 1
ATOM 824 C C . PRO A 1 102 ? 16.893 3.427 -14.784 1.00 47.41 102 PRO A C 1
ATOM 826 O O . PRO A 1 102 ? 16.304 4.492 -14.622 1.00 47.41 102 PRO A O 1
ATOM 829 N N . LEU A 1 103 ? 17.984 3.136 -14.075 1.00 48.75 103 LEU A N 1
ATOM 830 C CA . LEU A 1 103 ? 18.653 4.085 -13.175 1.00 48.75 103 LEU A CA 1
ATOM 831 C C . LEU A 1 103 ? 19.107 5.374 -13.903 1.00 48.75 103 LEU A C 1
ATOM 833 O O . LEU A 1 103 ? 19.565 6.316 -13.261 1.00 48.75 103 LEU A O 1
ATOM 837 N N . TYR A 1 104 ? 18.972 5.439 -15.233 1.00 51.78 104 TYR A N 1
ATOM 838 C CA . TYR A 1 104 ? 19.365 6.562 -16.079 1.00 51.78 104 TYR A CA 1
ATOM 839 C C . TYR A 1 104 ? 18.276 7.622 -16.331 1.00 51.78 104 TYR A C 1
ATOM 841 O O . TYR A 1 104 ? 18.625 8.697 -16.811 1.00 51.78 104 TYR A O 1
ATOM 849 N N . GLU A 1 105 ? 17.000 7.410 -15.982 1.00 52.12 105 GLU A N 1
ATOM 850 C CA . GLU A 1 105 ? 15.958 8.4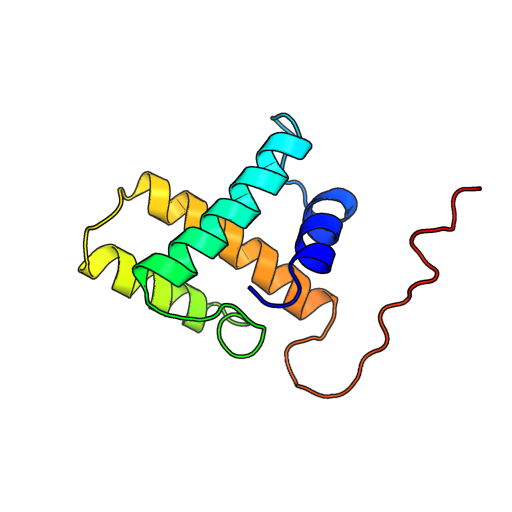37 -16.220 1.00 52.12 105 GLU A CA 1
ATOM 851 C C . GLU A 1 105 ? 15.743 9.419 -15.052 1.00 52.12 105 GLU A C 1
ATOM 853 O O . GLU A 1 105 ? 15.063 10.426 -15.219 1.00 52.12 105 GLU A O 1
ATOM 858 N N . LEU A 1 106 ? 16.379 9.207 -13.892 1.00 45.94 106 LEU A N 1
ATOM 859 C CA . LEU A 1 106 ? 16.269 10.113 -12.732 1.00 45.94 106 LEU A CA 1
ATOM 860 C C . LEU A 1 106 ? 17.331 11.214 -12.669 1.00 45.94 106 LEU A C 1
ATOM 862 O O . LEU A 1 106 ? 17.192 12.144 -11.881 1.00 45.94 106 LEU A O 1
ATOM 866 N N . ASN A 1 107 ? 18.373 11.130 -13.499 1.00 42.56 107 ASN A N 1
ATOM 867 C CA . ASN A 1 107 ? 19.458 12.118 -13.544 1.00 42.56 107 ASN A CA 1
ATOM 868 C C . ASN A 1 107 ? 19.490 12.929 -14.850 1.00 42.56 107 ASN A C 1
ATOM 870 O O . ASN A 1 107 ? 20.396 13.736 -15.050 1.00 42.56 107 ASN A O 1
ATOM 874 N N . ALA A 1 108 ? 18.502 12.772 -15.735 1.00 45.09 108 ALA A N 1
ATOM 875 C CA . ALA A 1 108 ? 18.380 13.575 -16.953 1.00 45.09 108 ALA A CA 1
ATOM 876 C C . ALA A 1 108 ? 17.651 14.904 -16.676 1.00 45.09 108 ALA A C 1
ATOM 878 O O . ALA A 1 108 ? 16.592 15.195 -17.222 1.00 45.09 108 ALA A O 1
ATOM 879 N N . SER A 1 109 ? 18.219 15.701 -15.778 1.00 46.94 109 SER A N 1
ATOM 880 C CA . SER A 1 109 ? 18.000 17.147 -15.656 1.00 46.94 109 SER A CA 1
ATOM 881 C C . SER A 1 109 ? 19.222 17.727 -14.941 1.00 46.94 109 SER A C 1
ATOM 883 O O . SER A 1 109 ? 19.161 18.111 -13.776 1.00 46.94 109 SER A O 1
ATOM 885 N N . SER A 1 110 ? 20.362 17.669 -15.636 1.00 42.06 110 SER A N 1
ATOM 886 C CA . SER A 1 110 ? 21.500 18.570 -15.409 1.00 42.06 110 SER A CA 1
ATOM 887 C C . SER A 1 110 ? 21.375 19.763 -16.345 1.00 42.06 110 SER A C 1
ATOM 889 O O . SER A 1 110 ? 20.921 19.535 -17.491 1.00 42.06 110 SER A 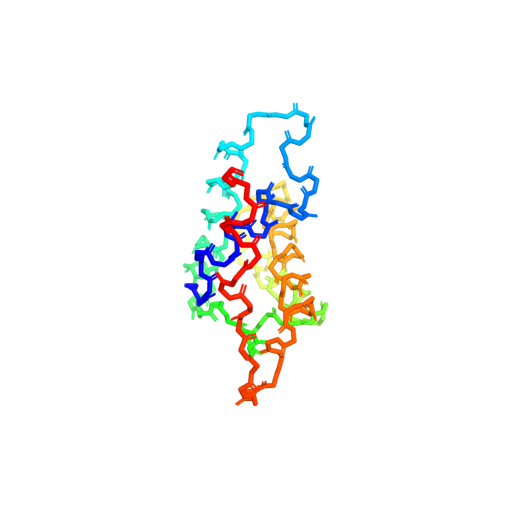O 1
#